Protein 7BVW (pdb70)

Organism: Arabidopsis thaliana (NCBI:txid3702)

Radius of gyration: 15.84 Å; Cα contacts (8 Å, |Δi|>4): 263; chains: 2; bounding box: 43×28×37 Å

GO terms:
  GO:0005770 late endosome (C, IDA)
  GO:0005783 endoplasmic reticulum (C, IDA)
  GO:0006886 intracellular protein transport (P, IDA)
  GO:0005515 protein binding (F, IPI)
  GO:0000976 transcription cis-regulatory region binding (F, IPI)
  GO:0005802 trans-Golgi network (C, IPI)

InterPro domains:
  IPR001841 Zinc finger, RING-type [PF13639] (231-274)
  IPR001841 Zinc finger, RING-type [PS50089] (232-274)
  IPR001841 Zinc finger, RING-type [SM00184] (232-273)
  IPR003137 PA domain [PF02225] (61-145)
  IPR013083 Zinc finger, RING/FYVE/PHD-type [G3DSA:3.30.40.10] (207-284)
  IPR044744 ZNRF4 /RNF13/RNF167, PA domain [cd02123] (28-166)
  IPR046450 PA domain superfamily [SSF52025] (83-152)
  IPR051653 E3 ubiquitin-protein ligase and sorting receptor [PTHR47168] (27-290)

Secondary structure (P-SEA, 3-state):
ccccaaaaaacccccccccccccccccccccccccccbbbbbbccccccccaaaaaaaaaccccccccccccccccccc/ccccaaaaaacbbbbbcccccccccccccccccccccbbbbbbccccccccaaaaaaaaaccccccccccccccc

Solvent-accessible surface area: 8623 Å² total; per-residue (Å²): 108,58,24,64,45,77,78,2,104,109,37,83,78,64,64,16,48,126,79,10,54,145,168,20,29,99,42,0,18,12,12,0,42,64,16,164,161,41,46,61,0,14,55,0,79,29,134,60,14,1,23,37,119,23,0,17,28,12,0,35,116,33,10,38,17,0,15,72,61,84,78,85,27,124,123,89,84,115,89,123,50,17,92,46,72,46,0,112,58,3,0,63,39,80,9,46,119,93,13,73,161,75,14,23,95,57,0,53,59,48,140,99,86,16,155,169,44,48,60,0,11,6,1,32,31,61,58,12,1,22,44,113,23,0,16,44,79,0,41,138,180,11,29,21,0,38,66,57,143,77,82,1,84,134

B-factor: mean 27.39, std 11.76, range [12.33, 87.05]

Nearest PDB structures (foldseek):
  7bvw-assembly1_A  TM=1.013E+00  e=3.589E-18  Arabidopsis thaliana
  7bvw-assembly2_B  TM=9.852E-01  e=6.208E-16  Arabidopsis thaliana
  5zc4-assembly2_D  TM=9.426E-01  e=8.512E-09  Homo sapiens
  7ojx-assembly1_A  TM=8.878E-01  e=6.383E-07  Homo sapiens
  4v3k-assembly2_C  TM=8.578E-01  e=7.337E-07  Homo sapiens

Sequence (154 aa):
SRLDAKLVHTLPCFTFTDSAHHKAGETCAICLEDYRFGESLRLLPCQHAFHLNCIDSWLTKWGTSCPVCKHDIRTETMSSRLDAKLVHTLPCFTFTDSAHHKAGETCAICLEDYRFGESLRLLPCQHAFHLNCIDSWLTKWGTSCPVCKHDIRT

Foldseek 3Di:
DADDLVVLVPFDKDFCAPVCPVQADFAAPQVRDGDDGGFMKGADPVSHIHRSVRVSCCRHPPDQADPPPRHGHCPDDDD/DADDLVVLVVFDKDFDDPVCCVQANFAAPQVRDGDDGGFMWGADPVSYIHGSVRVSCCRHPNAQADPPPRHGDPD

Structure (mmCIF, N/CA/C/O backbone):
data_7BVW
#
_entry.id   7BVW
#
_cell.length_a   74.431
_cell.length_b   23.648
_cell.length_c   75.699
_cell.angle_alpha   90.000
_cell.angle_beta   94.800
_cell.angle_gamma   90.000
#
_symmetry.space_group_name_H-M   'C 1 2 1'
#
loop_
_entity.id
_entity.type
_entity.pdbx_description
1 polymer 'AT5G66160 protein'
2 non-polymer 'ZINC ION'
3 non-polymer 'SODIUM ION'
4 water water
#
loop_
_atom_site.group_PDB
_atom_site.id
_atom_site.type_symbol
_atom_site.label_atom_id
_atom_site.label_alt_id
_atom_site.label_comp_id
_atom_site.label_asym_id
_atom_site.label_entity_id
_atom_site.label_seq_id
_atom_site.pdbx_PDB_ins_code
_atom_site.Cartn_x
_atom_site.Cartn_y
_atom_site.Cartn_z
_atom_site.occupancy
_atom_site.B_iso_or_equiv
_atom_site.auth_seq_id
_atom_site.auth_comp_id
_atom_site.auth_asym_id
_atom_site.auth_atom_id
_atom_site.pdbx_PDB_model_num
ATOM 1 N N . SER A 1 4 ? -2.981 6.958 109.785 1.00 50.79 205 SER A N 1
ATOM 2 C CA . SER A 1 4 ? -4.229 6.881 109.036 1.00 50.68 205 SER A CA 1
ATOM 3 C C . SER A 1 4 ? -4.162 5.798 107.965 1.00 48.38 205 SER A C 1
ATOM 4 O O . SER A 1 4 ? -3.501 5.960 106.938 1.00 49.36 205 SER A O 1
ATOM 6 N N . ARG A 1 5 ? -4.849 4.688 108.217 1.00 45.69 206 ARG A N 1
ATOM 7 C CA . ARG A 1 5 ? -4.923 3.591 107.265 1.00 41.75 206 ARG A CA 1
ATOM 8 C C . ARG A 1 5 ? -6.246 2.868 107.468 1.00 39.79 206 ARG A C 1
ATOM 9 O O . ARG A 1 5 ? -6.916 3.030 108.490 1.00 40.75 206 ARG A O 1
ATOM 11 N N . LEU A 1 6 ? -6.618 2.061 106.480 1.00 36.03 207 LEU A N 1
ATOM 12 C CA . LEU A 1 6 ? -7.887 1.348 106.485 1.00 31.40 207 LEU A CA 1
ATOM 13 C C . LEU A 1 6 ? -7.662 -0.137 106.733 1.00 29.46 207 LEU A C 1
ATOM 14 O O . LEU A 1 6 ? -6.656 -0.705 106.297 1.00 30.69 207 LEU A O 1
ATOM 19 N N . ASP A 1 7 ? -8.609 -0.760 107.431 1.00 28.97 208 ASP A N 1
ATOM 20 C CA . ASP A 1 7 ? -8.544 -2.195 107.671 1.00 29.37 208 ASP A CA 1
ATOM 21 C C . ASP A 1 7 ? -8.596 -2.950 106.348 1.00 26.50 208 ASP A C 1
ATOM 22 O O . ASP A 1 7 ? -9.450 -2.681 105.499 1.00 22.28 208 ASP A O 1
ATOM 24 N N . ALA A 1 8 ? -7.666 -3.893 106.176 1.00 28.20 209 ALA A N 1
ATOM 25 C CA . ALA A 1 8 ? -7.551 -4.608 104.908 1.00 27.33 209 ALA A CA 1
ATOM 26 C C . ALA A 1 8 ? -8.819 -5.391 104.592 1.00 28.06 209 ALA A C 1
ATOM 27 O O . ALA A 1 8 ? -9.205 -5.514 103.424 1.00 29.08 209 ALA A O 1
ATOM 29 N N . LYS A 1 9 ? -9.478 -5.933 105.621 1.00 27.60 210 LYS A N 1
ATOM 30 C CA . LYS A 1 9 ? -10.720 -6.666 105.401 1.00 26.51 210 LYS A CA 1
ATOM 31 C C . LYS A 1 9 ? -11.795 -5.773 104.795 1.00 28.91 210 LYS A C 1
ATOM 32 O O . LYS A 1 9 ? -12.664 -6.257 104.060 1.00 28.74 210 LYS A O 1
ATOM 34 N N . LEU A 1 10 ? -11.751 -4.472 105.087 1.00 29.10 211 LEU A N 1
ATOM 35 C CA . LEU A 1 10 ? -12.685 -3.534 104.477 1.00 28.56 211 LEU A CA 1
ATOM 36 C C . LEU A 1 10 ? -12.264 -3.180 103.057 1.00 24.12 211 LEU A C 1
ATOM 37 O O . LEU A 1 10 ? -13.099 -3.139 102.147 1.00 21.62 211 LEU A O 1
ATOM 42 N N . VAL A 1 11 ? -10.969 -2.922 102.852 1.00 20.92 212 VAL A N 1
ATOM 43 C CA . VAL A 1 11 ? -10.473 -2.556 101.528 1.00 20.60 212 VAL A CA 1
ATOM 44 C C . VAL A 1 11 ? -10.752 -3.660 100.518 1.00 21.26 212 VAL A C 1
ATOM 45 O O . VAL A 1 11 ? -11.027 -3.385 99.342 1.00 19.85 212 VAL A O 1
ATOM 49 N N . HIS A 1 12 ? -10.711 -4.918 100.956 1.00 23.38 213 HIS A N 1
ATOM 50 C CA . HIS A 1 12 ? -10.891 -6.060 100.071 1.00 22.82 213 HIS A CA 1
ATOM 51 C C . HIS A 1 12 ? -12.335 -6.253 99.620 1.00 23.80 213 HIS A C 1
ATOM 52 O O . HIS A 1 12 ? -12.587 -7.121 98.777 1.00 26.92 213 HIS A O 1
ATOM 59 N N . THR A 1 13 ? -13.282 -5.475 100.146 1.00 22.36 214 THR A N 1
ATOM 60 C CA . THR A 1 13 ? -14.659 -5.532 99.675 1.00 20.27 214 THR A CA 1
ATOM 61 C C . THR A 1 13 ? -14.954 -4.506 98.588 1.00 21.90 214 THR A C 1
ATOM 62 O O . THR A 1 13 ? -16.044 -4.542 98.005 1.00 22.89 214 THR A O 1
ATOM 66 N N . LEU A 1 14 ? -14.017 -3.599 98.313 1.00 16.68 215 LEU A N 1
ATOM 67 C CA . LEU A 1 14 ? -14.202 -2.621 97.254 1.00 16.39 215 LEU A CA 1
ATOM 68 C C . LEU A 1 14 ? -14.403 -3.324 95.912 1.00 18.72 215 LEU A C 1
ATOM 69 O O . LEU A 1 14 ? -13.874 -4.418 95.688 1.00 20.69 215 LEU A O 1
ATOM 74 N N . PRO A 1 15 ? -15.170 -2.722 95.003 1.00 18.99 216 PRO A N 1
ATOM 75 C CA . PRO A 1 15 ? -15.413 -3.361 93.705 1.00 18.26 216 PRO A CA 1
ATOM 76 C C . PRO A 1 15 ? -14.121 -3.546 92.924 1.00 19.96 216 PRO A C 1
ATOM 77 O O . PRO A 1 15 ? -13.241 -2.682 92.923 1.00 16.64 216 PRO A O 1
ATOM 81 N N . CYS A 1 16 ? -14.014 -4.692 92.256 1.00 22.77 217 CYS A N 1
ATOM 82 C CA . CYS A 1 16 ? -12.853 -5.009 91.441 1.00 23.59 217 CYS A CA 1
ATOM 83 C C . CYS A 1 16 ? -13.312 -5.613 90.122 1.00 23.00 217 CYS A C 1
ATOM 84 O O . CYS A 1 16 ? -14.376 -6.232 90.041 1.00 23.38 217 CYS A O 1
ATOM 87 N N . PHE A 1 17 ? -12.491 -5.432 89.090 1.00 20.21 218 PHE A N 1
ATOM 88 C CA . PHE A 1 17 ? -12.828 -5.890 87.751 1.00 21.00 218 PHE A CA 1
ATOM 89 C C . PHE A 1 17 ? -11.543 -6.115 86.966 1.00 22.53 218 PHE A C 1
ATOM 90 O O . PHE A 1 17 ? -10.458 -5.689 87.372 1.00 24.07 218 PHE A O 1
ATOM 98 N N . THR A 1 18 ? -11.678 -6.798 85.831 1.00 24.29 219 THR A N 1
ATOM 99 C CA . THR A 1 18 ? -10.553 -7.131 84.967 1.00 27.68 219 THR A CA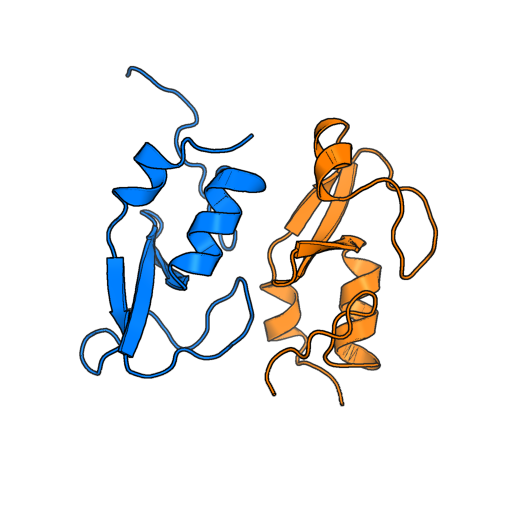 1
ATOM 100 C C . THR A 1 18 ? -10.486 -6.153 83.799 1.00 25.29 219 THR A C 1
ATOM 101 O O . THR A 1 18 ? -11.516 -5.786 83.226 1.00 22.39 219 THR A O 1
ATOM 105 N N . PHE A 1 19 ? -9.270 -5.728 83.455 1.00 25.55 220 PHE A N 1
ATOM 106 C CA . PHE A 1 19 ? -9.067 -4.790 82.352 1.00 22.27 220 PHE A CA 1
ATOM 107 C C . PHE A 1 19 ? -9.251 -5.526 81.030 1.00 22.29 220 PHE A C 1
ATOM 108 O O . PHE A 1 19 ? -8.340 -6.198 80.544 1.00 24.27 220 PHE A O 1
ATOM 116 N N . THR A 1 20 ? -10.437 -5.403 80.445 1.00 20.67 221 THR A N 1
ATOM 117 C CA . THR A 1 20 ? -10.760 -5.990 79.152 1.00 25.08 221 THR A CA 1
ATOM 118 C C . THR A 1 20 ? -11.267 -4.899 78.212 1.00 25.76 221 THR A C 1
ATOM 119 O O . THR A 1 20 ? -11.219 -3.707 78.530 1.00 21.46 221 THR A O 1
ATOM 123 N N . ASP A 1 21 ? -11.758 -5.324 77.042 1.00 23.81 222 ASP A N 1
ATOM 124 C CA . ASP A 1 21 ? -12.288 -4.372 76.069 1.00 32.29 222 ASP A CA 1
ATOM 125 C C . ASP A 1 21 ? -13.431 -3.554 76.656 1.00 34.04 222 ASP A C 1
ATOM 126 O O . ASP A 1 21 ? -13.573 -2.362 76.358 1.00 31.99 222 ASP A O 1
ATOM 131 N N . SER A 1 22 ? -14.255 -4.179 77.498 1.00 35.76 223 SER A N 1
ATOM 132 C CA . SER A 1 22 ? -15.384 -3.476 78.097 1.00 37.56 223 SER A CA 1
ATOM 133 C C . SER A 1 22 ? -14.913 -2.423 79.093 1.00 36.12 223 SER A C 1
ATOM 134 O O . SER A 1 22 ? -15.359 -1.271 79.050 1.00 36.72 223 SER A O 1
ATOM 137 N N . ALA A 1 23 ? -14.009 -2.798 79.998 1.00 32.58 224 ALA A N 1
ATOM 138 C CA . ALA A 1 23 ? -13.527 -1.857 81.002 1.00 28.27 224 ALA A CA 1
ATOM 139 C C . ALA A 1 23 ? -12.533 -0.851 80.434 1.00 30.08 224 ALA A C 1
ATOM 140 O O . ALA A 1 23 ? -12.262 0.162 81.091 1.00 30.41 224 ALA A O 1
ATOM 142 N N . HIS A 1 24 ? -12.018 -1.096 79.224 1.00 28.97 225 HIS A N 1
ATOM 143 C CA . HIS A 1 24 ? -10.899 -0.332 78.675 1.00 25.09 225 HIS A CA 1
ATOM 144 C C . HIS A 1 24 ? -11.110 1.174 78.802 1.00 25.57 225 HIS A C 1
ATOM 145 O O . HIS A 1 24 ? -10.294 1.885 79.400 1.00 22.09 225 HIS A O 1
ATOM 152 N N . HIS A 1 25 ? -12.201 1.679 78.235 1.00 28.54 226 HIS A N 1
ATOM 153 C CA . HIS A 1 25 ? -12.420 3.115 78.134 1.00 32.48 226 HIS A CA 1
ATOM 154 C C . HIS A 1 25 ? -13.292 3.668 79.254 1.00 32.99 226 HIS A C 1
ATOM 155 O O . HIS A 1 25 ? -13.691 4.835 79.194 1.00 34.43 226 HIS A O 1
ATOM 162 N N . LYS A 1 26 ? -13.598 2.860 80.267 1.00 30.75 227 LYS A N 1
ATOM 163 C CA . LYS A 1 26 ? -14.157 3.364 81.515 1.00 26.96 227 LYS A CA 1
ATOM 164 C C . LYS A 1 26 ? -13.070 3.599 82.555 1.00 27.49 227 LYS A C 1
ATOM 165 O O . LYS A 1 26 ? -13.091 4.615 83.257 1.00 24.82 227 LYS A O 1
ATOM 171 N N . ALA A 1 27 ? -12.118 2.670 82.660 1.00 27.09 228 ALA A N 1
ATOM 172 C CA . ALA A 1 27 ? -11.091 2.752 83.690 1.00 24.73 228 ALA A CA 1
ATOM 173 C C . ALA A 1 27 ? -9.976 3.722 83.325 1.00 26.51 228 ALA A C 1
ATOM 174 O O . ALA A 1 27 ? -9.320 4.268 84.217 1.00 27.89 228 ALA A O 1
ATOM 176 N N . GLY A 1 28 ? -9.745 3.948 82.042 1.00 26.20 229 GLY A N 1
ATOM 177 C CA . GLY A 1 28 ? -8.628 4.757 81.604 1.00 24.11 229 GLY A CA 1
ATOM 178 C C . GLY A 1 28 ? -7.463 3.902 81.140 1.00 24.52 229 GLY A C 1
ATOM 179 O O . GLY A 1 28 ? -7.555 2.679 80.989 1.00 23.59 229 GLY A O 1
ATOM 180 N N . GLU A 1 29 ? -6.333 4.574 80.929 1.00 22.23 230 GLU A N 1
ATOM 181 C CA . GLU A 1 29 ? -5.175 3.951 80.300 1.00 23.87 230 GLU A CA 1
ATOM 182 C C . GLU A 1 29 ? -4.068 3.577 81.275 1.00 20.33 230 GLU A C 1
ATOM 183 O O . GLU A 1 29 ? -3.333 2.619 81.014 1.00 18.55 230 GLU A O 1
ATOM 189 N N . THR A 1 30 ? -3.924 4.297 82.386 1.00 16.26 231 THR A N 1
ATOM 190 C CA . THR A 1 30 ? -2.733 4.178 83.213 1.00 19.03 231 THR A CA 1
ATOM 191 C C . THR A 1 30 ? -3.099 4.213 84.689 1.00 14.44 231 THR A C 1
ATOM 192 O O . THR A 1 30 ? -4.000 4.950 85.097 1.00 15.79 231 THR A O 1
ATOM 196 N N . CYS A 1 31 ? -2.396 3.409 85.482 1.00 15.85 232 CYS A N 1
ATOM 197 C CA . CYS A 1 31 ? -2.521 3.453 86.934 1.00 16.38 232 CYS A CA 1
ATOM 198 C C 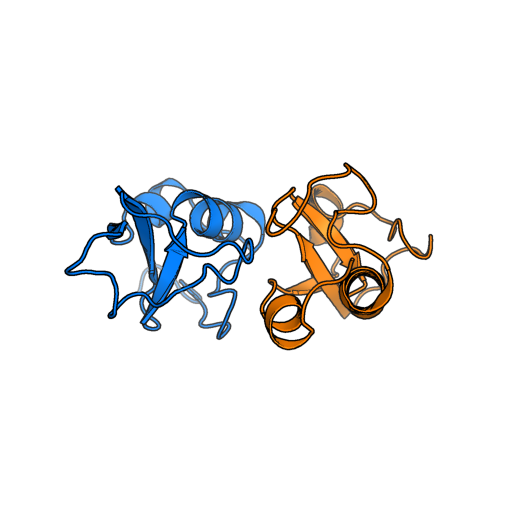. CYS A 1 31 ? -1.667 4.593 87.479 1.00 19.96 232 CYS A C 1
ATOM 199 O O . CYS A 1 31 ? -0.455 4.632 87.246 1.00 21.70 232 CYS A O 1
ATOM 202 N N . ALA A 1 32 ? -2.297 5.516 88.211 1.00 20.47 233 ALA A N 1
ATOM 203 C CA . ALA A 1 32 ? -1.582 6.678 88.730 1.00 18.59 233 ALA A CA 1
ATOM 204 C C . ALA A 1 32 ? -0.614 6.322 89.851 1.00 19.46 233 ALA A C 1
ATOM 205 O O . ALA A 1 32 ? 0.288 7.112 90.148 1.00 17.28 233 ALA A O 1
ATOM 207 N N . ILE A 1 33 ? -0.775 5.155 90.475 1.00 20.92 234 ILE A N 1
ATOM 208 C CA . ILE A 1 33 ? 0.056 4.800 91.621 1.00 20.31 234 ILE A CA 1
ATOM 209 C C . ILE A 1 33 ? 1.415 4.274 91.172 1.00 19.41 234 ILE A C 1
ATOM 210 O O . ILE A 1 33 ? 2.442 4.567 91.795 1.00 21.16 234 ILE A O 1
ATOM 215 N N . CYS A 1 34 ? 1.452 3.499 90.087 1.00 18.85 235 CYS A N 1
ATOM 216 C CA . CYS A 1 34 ? 2.697 2.929 89.591 1.00 16.73 235 CYS A CA 1
ATOM 217 C C . CYS A 1 34 ? 3.118 3.473 88.232 1.00 17.20 235 CYS A C 1
ATOM 218 O O . CYS A 1 34 ? 4.232 3.172 87.787 1.00 17.67 235 CYS A O 1
ATOM 221 N N . LEU A 1 35 ? 2.263 4.255 87.569 1.00 13.42 236 LEU A N 1
ATOM 222 C CA . LEU A 1 35 ? 2.509 4.918 86.287 1.00 15.54 236 LEU A CA 1
ATOM 223 C C . LEU A 1 35 ? 2.593 3.951 85.113 1.00 18.69 236 LEU A C 1
ATOM 224 O O . LEU A 1 35 ? 2.932 4.372 84.000 1.00 18.13 236 LEU A O 1
ATOM 229 N N . GLU A 1 36 ? 2.282 2.674 85.316 1.00 20.24 237 GLU A N 1
ATOM 230 C CA . GLU A 1 36 ? 2.292 1.700 84.235 1.00 22.03 237 GLU A CA 1
ATOM 231 C C . GLU A 1 36 ? 0.939 1.677 83.534 1.00 20.91 237 GLU A C 1
ATOM 232 O O . GLU A 1 36 ? -0.109 1.762 84.180 1.00 20.76 237 GLU A O 1
ATOM 238 N N . ASP A 1 37 ? 0.968 1.567 82.208 1.00 17.93 238 ASP A N 1
ATOM 239 C CA . ASP A 1 37 ? -0.268 1.432 81.449 1.00 19.76 238 ASP A CA 1
ATOM 240 C C . ASP A 1 37 ? -0.914 0.084 81.735 1.00 19.91 238 ASP A C 1
ATOM 241 O O . ASP A 1 37 ? -0.233 -0.940 81.828 1.00 22.00 238 ASP A O 1
ATOM 246 N N . TYR A 1 38 ? -2.237 0.088 81.882 1.00 19.26 239 TYR A N 1
ATOM 247 C CA . TYR A 1 38 ? -2.956 -1.157 82.116 1.00 18.18 239 TYR A CA 1
ATOM 248 C C . TYR A 1 38 ? -2.745 -2.121 80.955 1.00 21.09 239 TYR A C 1
ATOM 249 O O . TYR A 1 38 ? -2.699 -1.719 79.789 1.00 22.76 239 TYR A O 1
ATOM 258 N N . ARG A 1 39 ? -2.603 -3.400 81.285 1.00 23.23 240 ARG A N 1
ATOM 259 C CA . ARG A 1 39 ? -2.483 -4.460 80.297 1.00 25.60 240 ARG A CA 1
ATOM 260 C C . ARG A 1 39 ? -3.724 -5.342 80.343 1.00 22.51 240 ARG A C 1
ATOM 261 O O . ARG A 1 39 ? -4.378 -5.465 81.382 1.00 19.75 240 ARG A O 1
ATOM 269 N N . PHE A 1 40 ? -4.043 -5.947 79.201 1.00 22.39 241 PHE A N 1
ATOM 270 C CA . PHE A 1 40 ? -5.222 -6.798 79.100 1.00 31.19 241 PHE A CA 1
ATOM 271 C C . PHE A 1 40 ? -5.160 -7.927 80.121 1.00 26.65 241 PHE A C 1
ATOM 272 O O . PHE A 1 40 ? -4.155 -8.636 80.222 1.00 27.31 241 PHE A O 1
ATOM 280 N N . GLY A 1 41 ? -6.240 -8.091 80.881 1.00 24.01 242 GLY A N 1
ATOM 281 C CA . GLY A 1 41 ? -6.337 -9.146 81.863 1.00 23.68 242 GLY A CA 1
ATOM 282 C C . GLY A 1 41 ? -5.935 -8.759 83.269 1.00 24.65 242 GLY A C 1
ATOM 283 O O . GLY A 1 41 ? -6.110 -9.569 84.188 1.00 22.43 242 GLY A O 1
ATOM 284 N N . GLU A 1 42 ? -5.402 -7.557 83.471 1.00 22.43 243 GLU A N 1
ATOM 285 C CA . GLU A 1 42 ? -5.008 -7.144 84.806 1.00 20.40 243 GLU A CA 1
ATOM 286 C C . GLU A 1 42 ? -6.232 -6.914 85.687 1.00 20.49 243 GLU A C 1
ATOM 287 O O . GLU A 1 42 ? -7.345 -6.677 85.210 1.00 20.77 243 GLU A O 1
ATOM 293 N N . SER A 1 43 ? -6.006 -6.981 86.995 1.00 16.48 244 SER A N 1
ATOM 294 C CA . SER A 1 43 ? -7.052 -6.784 87.989 1.00 20.41 244 SER A CA 1
ATOM 295 C C . SER A 1 43 ? -7.019 -5.348 88.492 1.00 20.44 244 SER A C 1
ATOM 296 O O . SER A 1 43 ? -5.963 -4.850 88.895 1.00 19.68 244 SER A O 1
ATOM 299 N N . LEU A 1 44 ? -8.172 -4.688 88.463 1.00 14.51 245 LEU A N 1
ATOM 300 C CA . LEU A 1 44 ? -8.297 -3.306 88.893 1.00 17.94 245 LEU A CA 1
ATOM 301 C C . LEU A 1 44 ? -9.323 -3.195 90.013 1.00 19.02 245 LEU A C 1
ATOM 302 O O . LEU A 1 44 ? -10.155 -4.083 90.214 1.00 19.92 245 LEU A O 1
ATOM 307 N N . ARG A 1 45 ? -9.257 -2.084 90.740 1.00 13.90 246 ARG A N 1
ATOM 308 C CA . ARG A 1 45 ? -10.252 -1.746 91.745 1.00 17.27 246 ARG A CA 1
ATOM 309 C C . ARG A 1 45 ? -10.785 -0.347 91.485 1.00 17.98 246 ARG A C 1
ATOM 310 O O . ARG A 1 45 ? -10.097 0.502 90.910 1.00 16.72 246 ARG A O 1
ATOM 318 N N . LEU A 1 46 ? -12.019 -0.114 91.919 1.00 17.30 247 LEU A N 1
ATOM 319 C CA . LEU A 1 46 ? -12.688 1.166 91.745 1.00 16.11 247 LEU A CA 1
ATOM 320 C C . LEU A 1 46 ? -12.984 1.782 93.105 1.00 16.80 247 LEU A C 1
ATOM 321 O O . LEU A 1 46 ? -13.495 1.103 94.002 1.00 15.85 247 LEU A O 1
ATOM 326 N N . LEU A 1 47 ? -12.660 3.061 93.250 1.00 16.46 248 LEU A N 1
ATOM 327 C CA . LEU A 1 47 ? -12.977 3.855 94.425 1.00 16.25 248 LEU A CA 1
ATOM 328 C C . LEU A 1 47 ? -14.266 4.632 94.200 1.00 16.88 248 LEU A C 1
ATOM 329 O O . LEU A 1 47 ? -14.640 4.914 93.059 1.00 15.27 248 LEU A O 1
ATOM 334 N N . PRO A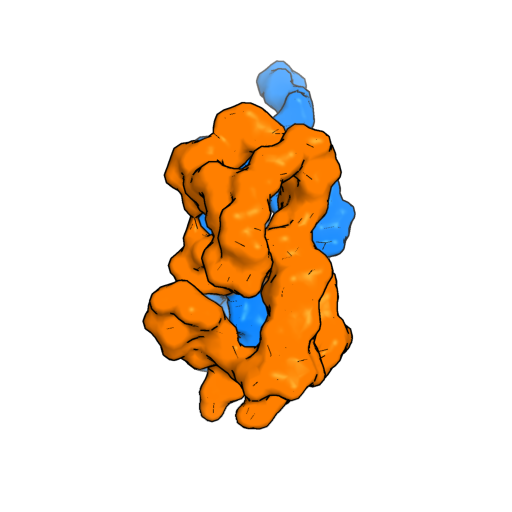 1 48 ? -14.977 5.000 95.270 1.00 19.17 249 PRO A N 1
ATOM 335 C CA . PRO A 1 48 ? -16.268 5.688 95.088 1.00 19.98 249 PRO A CA 1
ATOM 336 C C . PRO A 1 48 ? -16.158 7.026 94.381 1.00 23.55 249 PRO A C 1
ATOM 337 O O . PRO A 1 48 ? -17.160 7.497 93.828 1.00 24.81 249 PRO A O 1
ATOM 341 N N . CYS A 1 49 ? -14.982 7.649 94.373 1.00 16.98 250 CYS A N 1
ATOM 342 C CA . CYS A 1 49 ? -14.775 8.909 93.671 1.00 20.20 250 CYS A CA 1
ATOM 343 C C . CYS A 1 49 ? -14.630 8.731 92.166 1.00 19.02 250 CYS A C 1
ATOM 344 O O . CYS A 1 49 ? -14.400 9.726 91.466 1.00 18.70 250 CYS A O 1
ATOM 347 N N . GLN A 1 50 ? -14.748 7.493 91.669 1.00 20.87 251 GLN A N 1
ATOM 348 C CA . GLN A 1 50 ? -14.743 7.118 90.252 1.00 24.69 251 GLN A CA 1
ATOM 349 C C . GLN A 1 50 ? -13.342 7.033 89.655 1.00 24.50 251 GLN A C 1
ATOM 350 O O . GLN A 1 50 ? -13.190 7.102 88.431 1.00 25.66 251 GLN A O 1
ATOM 356 N N . HIS A 1 51 ? -12.309 6.867 90.477 1.00 22.29 252 HIS A N 1
ATOM 357 C CA . HIS A 1 51 ? -10.955 6.619 89.995 1.00 19.68 252 HIS A CA 1
ATOM 358 C C . HIS A 1 51 ? -10.595 5.156 90.209 1.00 19.48 252 HIS A C 1
ATOM 359 O O . HIS A 1 51 ? -10.866 4.590 91.273 1.00 18.45 252 HIS A O 1
ATOM 366 N N . ALA A 1 52 ? -9.982 4.550 89.196 1.00 18.67 253 ALA A N 1
ATOM 367 C CA . ALA A 1 52 ? -9.613 3.145 89.237 1.00 18.12 253 ALA A CA 1
ATOM 368 C C . ALA A 1 52 ? -8.098 2.989 89.245 1.00 15.77 253 ALA A C 1
ATOM 369 O O . ALA A 1 52 ? -7.356 3.847 88.760 1.00 16.62 253 ALA A O 1
ATOM 371 N N . PHE A 1 53 ? -7.648 1.873 89.814 1.00 17.01 254 PHE A N 1
ATOM 372 C CA . PHE A 1 53 ? -6.226 1.592 89.932 1.00 14.80 254 PHE A CA 1
ATOM 373 C C . PHE A 1 53 ? -6.000 0.098 89.776 1.00 16.59 254 PHE A C 1
ATOM 374 O O . PHE A 1 53 ? -6.941 -0.698 89.812 1.00 14.98 254 PHE A O 1
ATOM 382 N N . HIS A 1 54 ? -4.734 -0.276 89.606 1.00 14.02 255 HIS A N 1
ATOM 383 C CA . HIS A 1 54 ? -4.330 -1.654 89.842 1.00 15.04 255 HIS A CA 1
ATOM 384 C C . HIS A 1 54 ? -4.796 -2.078 91.229 1.00 13.62 255 HIS A C 1
ATOM 385 O O . HIS A 1 54 ? -4.639 -1.333 92.201 1.00 12.65 255 HIS A O 1
ATOM 392 N N . LEU A 1 55 ? -5.392 -3.270 91.311 1.00 13.39 256 LEU A N 1
ATOM 393 C CA . LEU A 1 55 ? -5.901 -3.758 92.590 1.00 13.56 256 LEU A CA 1
ATOM 394 C C . LEU A 1 55 ? -4.797 -3.801 93.642 1.00 15.59 256 LEU A C 1
ATOM 395 O O . LEU A 1 55 ? -4.980 -3.328 94.769 1.00 16.12 256 LEU A O 1
ATOM 400 N N . ASN A 1 56 ? -3.634 -4.351 93.284 1.00 15.52 257 ASN A N 1
ATOM 401 C CA . ASN A 1 56 ? -2.530 -4.438 94.236 1.00 17.39 257 ASN A CA 1
ATOM 402 C C . ASN A 1 56 ? -2.009 -3.059 94.620 1.00 16.50 257 ASN A C 1
ATOM 403 O O . ASN A 1 56 ? -1.563 -2.851 95.754 1.00 14.10 257 ASN A O 1
ATOM 408 N N . CYS A 1 57 ? -2.051 -2.103 93.690 1.00 14.97 258 CYS A N 1
ATOM 409 C CA . CYS A 1 57 ? -1.508 -0.777 93.970 1.00 12.66 258 CYS A CA 1
ATOM 410 C C . CYS A 1 57 ? -2.372 -0.024 94.975 1.00 15.81 258 CYS A C 1
ATOM 411 O O . CYS A 1 57 ? -1.861 0.522 95.960 1.00 15.43 258 CYS A O 1
ATOM 414 N N . ILE A 1 58 ? -3.687 0.016 94.747 1.00 13.08 259 ILE A N 1
ATOM 415 C CA . ILE A 1 58 ? -4.563 0.777 95.632 1.00 13.36 259 ILE A CA 1
ATOM 416 C C . ILE A 1 58 ? -4.727 0.072 96.974 1.00 15.33 259 ILE A C 1
ATOM 417 O O . ILE A 1 58 ? -4.874 0.733 98.012 1.00 15.45 259 ILE A O 1
ATOM 422 N N . ASP A 1 59 ? -4.698 -1.265 96.985 1.00 18.32 260 ASP A N 1
ATOM 423 C CA . ASP A 1 59 ? -4.747 -1.995 98.248 1.00 19.69 260 ASP A CA 1
ATOM 424 C C . ASP A 1 59 ? -3.563 -1.625 99.131 1.00 19.30 260 ASP A C 1
ATOM 425 O O . ASP A 1 59 ? -3.716 -1.394 100.336 1.00 20.05 260 ASP A O 1
ATOM 430 N N . SER A 1 60 ? -2.372 -1.551 98.537 1.00 16.62 261 SER A N 1
ATOM 431 C CA . SER A 1 60 ? -1.186 -1.156 99.287 1.00 18.41 261 SER A CA 1
ATOM 432 C C . SER A 1 60 ? -1.328 0.260 99.826 1.00 17.03 261 SER A C 1
ATOM 433 O O . SER A 1 60 ? -0.983 0.534 100.981 1.00 20.10 261 SER A O 1
ATOM 436 N N . TRP A 1 61 ? -1.838 1.174 98.998 1.00 14.04 262 TRP A N 1
ATOM 437 C CA . TRP A 1 61 ? -1.953 2.570 99.409 1.00 13.76 262 TRP A CA 1
ATOM 438 C C . TRP A 1 61 ? -2.928 2.727 100.569 1.00 15.95 262 TRP A C 1
ATOM 439 O O . TRP A 1 61 ? -2.642 3.429 101.544 1.00 15.20 262 TRP A O 1
ATOM 450 N N . LEU A 1 62 ? -4.086 2.076 100.481 1.00 14.71 263 LEU A N 1
ATOM 451 C CA . LEU A 1 62 ? -5.137 2.287 101.470 1.00 17.27 263 LEU A CA 1
ATOM 452 C C . LEU A 1 62 ? -4.859 1.572 102.787 1.00 18.46 263 LEU A C 1
ATOM 453 O O . LEU A 1 62 ? -5.343 2.015 103.835 1.00 20.03 263 LEU A O 1
ATOM 458 N N . THR A 1 63 ? -4.101 0.475 102.767 1.00 17.63 264 THR A N 1
ATOM 459 C CA . THR A 1 63 ? -3.846 -0.275 103.992 1.00 19.48 264 THR A CA 1
ATOM 460 C C . THR A 1 63 ? -2.574 0.162 104.706 1.00 20.78 264 THR A C 1
ATOM 461 O O . THR A 1 63 ? -2.454 -0.038 105.921 1.00 23.17 264 THR A O 1
ATOM 465 N N . LYS A 1 64 ? -1.626 0.758 103.987 1.00 17.65 265 LYS A N 1
ATOM 466 C CA . LYS A 1 64 ? -0.331 1.094 104.561 1.00 27.33 265 LYS A CA 1
ATOM 467 C C . LYS A 1 64 ? -0.031 2.585 104.614 1.00 25.03 265 LYS A C 1
ATOM 468 O O . LYS A 1 64 ? 0.663 3.024 105.534 1.00 25.97 265 LYS A O 1
ATOM 474 N N . TRP A 1 65 ? -0.539 3.377 103.674 1.00 21.71 266 TRP A N 1
ATOM 475 C CA . TRP A 1 65 ? -0.064 4.747 103.517 1.00 23.91 266 TRP A CA 1
ATOM 476 C C . TRP A 1 65 ? -1.127 5.810 103.741 1.00 28.71 266 TRP A C 1
ATOM 477 O O . TRP A 1 65 ? -0.833 6.839 104.356 1.00 34.43 266 TRP A O 1
ATOM 488 N N . GLY A 1 66 ? -2.358 5.608 103.264 1.00 28.78 267 GLY A N 1
ATOM 489 C CA . GLY A 1 66 ? -3.354 6.656 103.364 1.00 29.38 267 GLY A CA 1
ATOM 490 C C . GLY A 1 66 ? -4.763 6.128 103.538 1.00 31.99 267 GLY A C 1
ATOM 491 O O . GLY A 1 66 ? -5.014 4.920 103.521 1.00 32.28 267 GLY A O 1
ATOM 492 N N . THR A 1 67 ? -5.690 7.073 103.712 1.00 31.53 268 THR A N 1
ATOM 493 C CA . THR A 1 67 ? -7.109 6.788 103.888 1.00 29.42 268 THR A CA 1
ATOM 494 C C . THR A 1 67 ? -7.955 7.551 102.875 1.00 25.47 268 THR A C 1
ATOM 495 O O . THR A 1 67 ? -9.134 7.815 103.112 1.00 26.16 268 THR A O 1
ATOM 499 N N . SER A 1 68 ? -7.360 7.919 101.745 1.00 23.60 269 SER A N 1
ATOM 500 C CA . SER A 1 68 ? -8.065 8.694 100.737 1.00 23.49 269 SER A CA 1
ATOM 501 C C . SER A 1 68 ? -7.575 8.274 99.360 1.00 25.25 269 SER A C 1
ATOM 502 O O . SER A 1 68 ? -6.573 7.569 99.221 1.00 26.54 269 SER A O 1
ATOM 505 N N . CYS A 1 69 ? -8.293 8.724 98.339 1.00 15.76 270 CYS A N 1
ATOM 506 C CA . CYS A 1 69 ? -7.877 8.460 96.968 1.00 14.83 270 CYS A CA 1
ATOM 507 C C . CYS A 1 69 ? -6.575 9.201 96.673 1.00 14.54 270 CYS A C 1
ATOM 508 O O . CYS A 1 69 ? -6.487 10.408 96.906 1.00 17.49 270 CYS A O 1
ATOM 511 N N . PRO A 1 70 ? -5.541 8.512 96.163 1.00 15.71 271 PRO A N 1
ATOM 512 C CA . PRO A 1 70 ? -4.268 9.197 95.883 1.00 19.37 271 PRO A CA 1
ATOM 513 C C . PRO A 1 70 ? -4.317 10.160 94.703 1.00 25.43 271 PRO A C 1
ATOM 514 O O . PRO A 1 70 ? -3.309 10.825 94.432 1.00 25.88 271 PRO A O 1
ATOM 518 N N . VAL A 1 71 ? -5.444 10.272 93.998 1.00 26.01 272 VAL A N 1
ATOM 519 C CA . VAL A 1 71 ? -5.548 11.182 92.861 1.00 24.03 272 VAL A CA 1
ATOM 520 C C . VAL A 1 71 ? -6.291 12.446 93.272 1.00 21.64 272 VAL A C 1
ATOM 521 O O . VAL A 1 71 ? -5.778 13.559 93.109 1.00 21.36 272 VAL A O 1
ATOM 525 N N . CYS A 1 72 ? -7.502 12.288 93.807 1.00 20.07 273 CYS A N 1
ATOM 526 C CA . CYS A 1 72 ? -8.349 13.423 94.149 1.00 18.73 273 CYS A CA 1
ATOM 527 C C . CYS A 1 72 ? -8.488 13.640 95.651 1.00 19.17 273 CYS A C 1
ATOM 528 O O . CYS A 1 72 ? -9.179 14.580 96.062 1.00 19.13 273 CYS A O 1
ATOM 531 N N . LYS A 1 73 ? -7.860 12.796 96.473 1.00 17.13 274 LYS A N 1
ATOM 532 C CA . LYS A 1 73 ? -7.828 12.940 97.930 1.00 18.53 274 LYS A CA 1
ATOM 533 C C . LYS A 1 73 ? -9.212 12.846 98.567 1.00 19.75 274 LYS A C 1
ATOM 534 O O . LYS A 1 73 ? -9.421 13.342 99.679 1.00 21.41 274 LYS A O 1
ATOM 537 N N . HIS A 1 74 ? -10.162 12.208 97.889 1.00 22.15 275 HIS A N 1
ATOM 538 C CA . HIS A 1 74 ? -11.458 11.925 98.492 1.00 23.68 275 HIS A CA 1
ATOM 539 C C . HIS A 1 74 ? -11.278 11.002 99.690 1.00 21.48 275 HIS A C 1
ATOM 540 O O . HIS A 1 74 ? -10.790 9.878 99.551 1.00 20.56 275 HIS A O 1
ATOM 547 N N . ASP A 1 75 ? -11.677 11.476 100.865 1.00 23.93 276 ASP A N 1
ATOM 548 C CA . ASP A 1 75 ? -11.429 10.750 102.101 1.00 23.84 276 ASP A CA 1
ATOM 549 C C . ASP A 1 75 ? -12.439 9.630 102.293 1.00 23.25 276 ASP A C 1
ATOM 550 O O . ASP A 1 75 ? -13.638 9.800 102.056 1.00 21.84 276 ASP A O 1
ATOM 555 N N . ILE A 1 76 ? -11.941 8.483 102.738 1.00 21.98 277 ILE A N 1
ATOM 556 C CA . ILE A 1 76 ? -12.759 7.305 102.993 1.00 24.80 277 ILE A CA 1
ATOM 557 C C . ILE A 1 76 ? -12.869 7.115 104.498 1.00 28.48 277 ILE A C 1
ATOM 558 O O . ILE A 1 76 ? -11.850 7.030 105.196 1.00 26.28 277 ILE A O 1
ATOM 563 N N . ARG A 1 77 ? -14.104 7.053 104.998 1.00 30.01 278 ARG A N 1
ATOM 564 C CA . ARG A 1 77 ? -14.382 6.773 106.407 1.00 34.25 278 ARG A CA 1
ATOM 565 C C . ARG A 1 77 ? -13.737 7.817 107.320 1.00 39.75 278 ARG A C 1
ATOM 566 O O . ARG A 1 77 ? -12.882 7.516 108.156 1.00 40.25 278 ARG A O 1
ATOM 574 N N . THR A 1 78 ? -14.163 9.066 107.138 1.00 43.41 279 THR A N 1
ATOM 575 C CA . THR A 1 78 ? -13.791 10.110 108.085 1.00 46.95 279 THR A CA 1
ATOM 576 C C . THR A 1 78 ? -14.489 9.894 109.422 1.00 50.65 279 THR A C 1
ATOM 577 O O . THR A 1 78 ? -13.857 9.955 110.483 1.00 52.80 279 THR A O 1
ATOM 581 N N . GLU A 1 79 ? -15.793 9.631 109.388 1.00 51.27 280 GLU A N 1
ATOM 582 C CA . GLU A 1 79 ? -16.560 9.252 110.563 1.00 55.12 280 GLU A CA 1
ATOM 583 C C . GLU A 1 79 ? -17.109 7.846 110.367 1.00 57.58 280 GLU A C 1
ATOM 584 O O . GLU A 1 79 ? -17.384 7.422 109.240 1.00 57.09 280 GLU A O 1
ATOM 586 N N . THR A 1 80 ? -17.263 7.120 111.471 1.00 59.99 281 THR A N 1
ATOM 587 C CA . THR A 1 80 ? -17.675 5.725 111.427 1.00 59.82 281 THR A CA 1
ATOM 588 C C . THR A 1 80 ? -18.871 5.504 112.344 1.00 62.59 281 THR A C 1
ATOM 589 O O . THR A 1 80 ? -19.232 6.360 113.156 1.00 64.01 281 THR A O 1
ATOM 593 N N . MET A 1 81 ? -19.484 4.332 112.189 1.00 62.76 282 MET A N 1
ATOM 594 C CA . MET A 1 81 ? -20.617 3.894 113.004 1.00 64.95 282 MET A CA 1
ATOM 595 C C . MET A 1 81 ? -21.834 4.807 112.860 1.00 67.65 282 MET A C 1
ATOM 596 O O . MET A 1 81 ? -22.663 4.897 113.765 1.00 71.23 282 MET A O 1
ATOM 598 N N . SER A 1 82 ? -21.941 5.472 111.714 1.00 65.73 283 SER A N 1
ATOM 599 C CA . SER A 1 82 ? -23.084 6.333 111.434 1.00 65.80 283 SER A CA 1
ATOM 600 N N . SER B 1 4 ? 17.196 7.589 80.217 1.00 50.84 205 SER B N 1
ATOM 601 C CA . SER B 1 4 ? 16.080 8.406 79.752 1.00 51.30 205 SER B CA 1
ATOM 602 C C . SER B 1 4 ? 15.387 9.106 80.919 1.00 47.25 205 SER B C 1
ATOM 603 O O . SER B 1 4 ? 15.913 9.142 82.032 1.00 45.56 205 SER B O 1
ATOM 606 N N . ARG B 1 5 ? 14.206 9.661 80.659 1.00 45.61 206 ARG B N 1
ATOM 607 C CA . ARG B 1 5 ? 13.462 10.380 81.683 1.00 41.67 206 ARG B CA 1
ATOM 608 C C . ARG B 1 5 ? 11.973 10.123 81.497 1.00 40.48 206 ARG B C 1
ATOM 609 O O . ARG B 1 5 ? 11.529 9.649 80.448 1.00 42.98 206 ARG B O 1
ATOM 611 N N . LEU B 1 6 ? 11.208 10.444 82.535 1.00 36.56 207 LEU B N 1
ATOM 612 C CA . LEU B 1 6 ? 9.761 10.295 82.528 1.00 35.02 207 LEU B CA 1
ATOM 613 C C . LEU B 1 6 ? 9.089 11.639 82.278 1.00 34.83 207 LEU B C 1
ATOM 614 O O . LEU B 1 6 ? 9.628 12.696 82.614 1.00 35.25 207 LEU B O 1
ATOM 619 N N . ASP B 1 7 ? 7.901 11.586 81.683 1.00 36.23 208 ASP B N 1
ATOM 620 C CA . ASP B 1 7 ? 7.136 12.798 81.425 1.00 38.96 208 ASP B CA 1
ATOM 621 C C . ASP B 1 7 ? 6.661 13.408 82.740 1.00 35.56 208 ASP B C 1
ATOM 622 O O . ASP B 1 7 ? 6.255 12.696 83.662 1.00 31.94 208 ASP B O 1
ATOM 627 N N . ALA B 1 8 ? 6.719 14.743 82.822 1.00 33.33 209 ALA B N 1
ATOM 628 C CA . ALA B 1 8 ? 6.333 15.423 84.055 1.00 29.96 209 ALA B CA 1
ATOM 629 C C . ALA B 1 8 ? 4.855 15.232 84.370 1.00 27.53 209 ALA B C 1
ATOM 630 O O . ALA B 1 8 ? 4.473 15.192 85.546 1.00 25.80 209 ALA B O 1
ATOM 632 N N . LYS B 1 9 ? 4.012 15.114 83.339 1.00 26.57 210 LYS B N 1
ATOM 633 C CA . LYS B 1 9 ? 2.590 14.875 83.565 1.00 30.60 210 LYS B CA 1
ATOM 634 C C . LYS B 1 9 ? 2.359 13.563 84.307 1.00 29.59 210 LYS B C 1
ATOM 635 O O . LYS B 1 9 ? 1.494 13.483 85.186 1.00 31.08 210 LYS B O 1
ATOM 637 N N . LEU B 1 10 ? 3.126 12.523 83.969 1.00 27.72 211 LEU B N 1
ATOM 638 C CA . LEU B 1 10 ? 2.988 11.243 84.658 1.00 25.76 211 LEU B CA 1
ATOM 639 C C . LEU B 1 10 ? 3.548 11.316 86.075 1.00 22.80 211 LEU B C 1
ATOM 640 O O . LEU B 1 10 ? 2.914 10.846 87.027 1.00 20.66 211 LEU B O 1
ATOM 645 N N . VAL B 1 11 ? 4.734 11.910 86.231 1.00 25.23 212 VAL B N 1
ATOM 646 C CA . VAL B 1 11 ? 5.388 11.971 87.538 1.00 23.79 212 VAL B CA 1
ATOM 647 C C . VAL B 1 11 ? 4.508 12.696 88.550 1.00 22.04 212 VAL B C 1
ATOM 648 O O . VAL B 1 11 ? 4.445 12.314 89.725 1.00 21.51 212 VAL B O 1
ATOM 652 N N . HIS B 1 12 ? 3.804 13.741 88.111 1.00 24.14 213 HIS B N 1
ATOM 653 C CA . HIS B 1 12 ? 2.975 14.526 89.019 1.00 26.28 213 HIS B CA 1
ATOM 654 C C . HIS B 1 12 ? 1.737 13.777 89.495 1.00 25.35 213 HIS B C 1
ATOM 655 O O . HIS B 1 12 ? 1.122 14.204 90.478 1.00 27.57 213 HIS B O 1
ATOM 662 N N . THR B 1 13 ? 1.358 12.681 88.836 1.00 22.07 214 THR B N 1
ATOM 663 C CA . THR B 1 13 ? 0.218 11.889 89.282 1.00 22.87 214 THR B CA 1
ATOM 664 C C . THR B 1 13 ? 0.577 10.892 90.373 1.00 23.29 214 THR B C 1
ATOM 665 O O . THR B 1 13 ? -0.332 10.327 90.990 1.00 24.18 214 THR B O 1
ATOM 669 N N . LEU B 1 14 ? 1.866 10.657 90.615 1.00 23.04 215 LEU B N 1
ATOM 670 C CA . LEU B 1 14 ? 2.325 9.760 91.667 1.00 21.14 215 LEU B CA 1
ATOM 671 C C . LEU B 1 14 ? 1.754 10.196 93.011 1.00 21.51 215 LEU B C 1
ATOM 672 O O . LEU B 1 14 ? 1.561 11.397 93.245 1.00 17.83 215 LEU B O 1
ATOM 677 N N . PRO B 1 15 ? 1.468 9.260 93.915 1.00 21.27 216 PRO B N 1
ATOM 678 C CA . PRO B 1 15 ? 0.876 9.642 95.203 1.00 21.22 216 PRO B CA 1
ATOM 679 C C . PRO B 1 15 ? 1.823 10.499 96.027 1.00 20.41 216 PRO B C 1
ATOM 680 O O . PRO B 1 15 ? 3.041 10.303 96.021 1.00 15.70 216 PRO B O 1
ATOM 684 N N . CYS B 1 16 ? 1.248 11.465 96.731 1.00 20.71 217 CYS B N 1
ATOM 685 C CA . CYS B 1 16 ? 1.979 12.321 97.647 1.00 25.51 217 CYS B CA 1
ATOM 686 C C . CYS B 1 16 ? 1.333 12.257 99.024 1.00 24.81 217 CYS B C 1
ATOM 687 O O . CYS B 1 16 ? 0.208 11.778 99.190 1.00 25.83 217 CYS B O 1
ATOM 690 N N . PHE B 1 17 ? 2.075 12.732 100.019 1.00 23.83 218 PHE B N 1
ATOM 691 C CA . PHE B 1 17 ? 1.588 12.806 101.388 1.00 24.15 218 PHE B CA 1
ATOM 692 C C . PHE B 1 17 ? 2.455 13.804 102.144 1.00 29.90 218 PHE B C 1
ATOM 693 O O . PHE B 1 17 ? 3.485 14.262 101.646 1.00 30.77 218 PHE B O 1
ATOM 701 N N . THR B 1 18 ? 2.015 14.145 103.351 1.00 30.89 219 THR B N 1
ATOM 702 C CA . THR B 1 18 ? 2.692 15.123 104.193 1.00 33.20 219 THR B CA 1
ATOM 703 C C . THR B 1 18 ? 3.394 14.398 105.333 1.00 34.18 219 THR B C 1
ATOM 704 O O . THR B 1 18 ? 2.807 13.515 105.965 1.00 35.79 219 THR B O 1
ATOM 708 N N . PHE B 1 19 ? 4.649 14.765 105.592 1.00 33.95 220 PHE B N 1
ATOM 709 C CA . PHE B 1 19 ? 5.428 14.092 106.623 1.00 35.03 220 PHE B CA 1
ATOM 710 C C . PHE B 1 19 ? 4.991 14.546 108.009 1.00 38.20 220 PHE B C 1
ATOM 711 O O . PHE B 1 19 ? 4.923 15.747 108.290 1.00 38.47 220 PHE B O 1
ATOM 719 N N . THR B 1 20 ? 4.693 13.575 108.870 1.00 41.92 221 THR B N 1
ATOM 720 C CA . THR B 1 20 ? 4.484 13.820 110.290 1.00 48.83 221 THR B CA 1
ATOM 721 C C . THR B 1 20 ? 5.291 12.807 111.090 1.00 58.06 221 THR B C 1
ATOM 722 O O . THR B 1 20 ? 6.170 12.138 110.540 1.00 57.10 221 THR B O 1
ATOM 726 N N . ASP B 1 21 ? 5.000 12.677 112.385 1.00 67.23 222 ASP B N 1
ATOM 727 C CA . ASP B 1 21 ? 5.716 11.699 113.196 1.00 71.29 222 ASP B CA 1
ATOM 728 C C . ASP B 1 21 ? 5.323 10.271 112.836 1.00 66.17 222 ASP B C 1
ATOM 729 O O . ASP B 1 21 ? 6.128 9.349 113.002 1.00 64.76 222 ASP B O 1
ATOM 734 N N . SER B 1 22 ? 4.104 10.071 112.330 1.00 62.03 223 SER B N 1
ATOM 735 C CA . SER B 1 22 ? 3.630 8.734 111.994 1.00 60.27 223 SER B CA 1
ATOM 736 C C . SER B 1 22 ? 4.245 8.185 110.713 1.00 58.46 223 SER B C 1
ATOM 737 O O . SER B 1 22 ? 4.002 7.019 110.384 1.00 58.19 223 SER B O 1
ATOM 740 N N . ALA B 1 23 ? 5.028 8.984 109.987 1.00 55.83 224 ALA B N 1
ATOM 741 C CA . ALA B 1 23 ? 5.646 8.540 108.745 1.00 52.41 224 ALA B CA 1
ATOM 742 C C . ALA B 1 23 ? 7.014 7.904 108.951 1.00 50.88 224 ALA B C 1
ATOM 743 O O . ALA B 1 23 ? 7.603 7.415 107.981 1.00 49.14 224 ALA B O 1
ATOM 745 N N . HIS B 1 24 ? 7.526 7.891 110.185 1.00 52.11 225 HIS B N 1
ATOM 746 C CA . HIS B 1 24 ? 8.866 7.368 110.434 1.00 54.57 225 HIS B CA 1
ATOM 747 C C . HIS B 1 24 ? 8.969 5.882 110.121 1.00 56.42 225 HIS B C 1
ATOM 748 O O . HIS B 1 24 ? 10.018 5.417 109.660 1.00 57.72 225 HIS B O 1
ATOM 755 N N . HIS B 1 25 ? 7.900 5.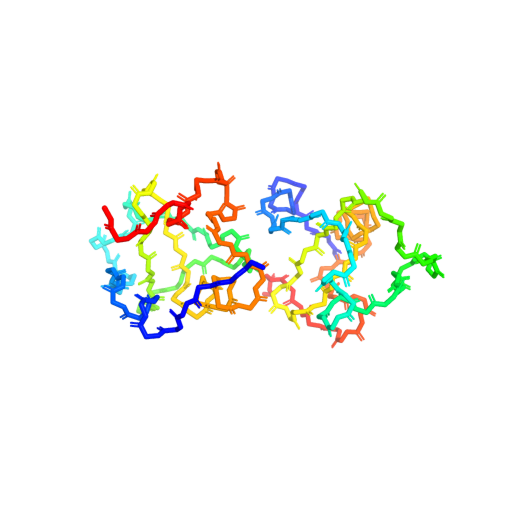120 110.364 1.00 57.88 226 HIS B N 1
ATOM 756 C CA . HIS B 1 25 ? 7.965 3.678 110.153 1.00 59.71 226 HIS B CA 1
ATOM 757 C C . HIS B 1 25 ? 8.110 3.333 108.676 1.00 54.78 226 HIS B C 1
ATOM 758 O O . HIS B 1 25 ? 8.895 2.448 108.314 1.00 54.06 226 HIS B O 1
ATOM 765 N N . LYS B 1 26 ? 7.366 4.017 107.809 1.00 50.01 227 LYS B N 1
ATOM 766 C CA . LYS B 1 26 ? 7.334 3.670 106.394 1.00 47.35 227 LYS B CA 1
ATOM 767 C C . LYS B 1 26 ? 8.317 4.487 105.565 1.00 40.72 227 LYS B C 1
ATOM 768 O O . LYS B 1 26 ? 9.012 3.931 104.707 1.00 40.17 227 LYS B O 1
ATOM 774 N N . ALA B 1 27 ? 8.388 5.795 105.797 1.00 36.23 228 ALA B N 1
ATOM 775 C CA . ALA B 1 27 ? 9.267 6.662 105.026 1.00 33.88 228 ALA B CA 1
ATOM 776 C C . ALA B 1 27 ? 10.669 6.771 105.610 1.00 37.43 228 ALA B C 1
ATOM 777 O O . ALA B 1 27 ? 11.578 7.240 104.916 1.00 39.83 228 ALA B O 1
ATOM 779 N N . GLY B 1 28 ? 10.871 6.347 106.854 1.00 36.51 229 GLY B N 1
ATOM 780 C CA . GLY B 1 28 ? 12.172 6.553 107.448 1.00 34.43 229 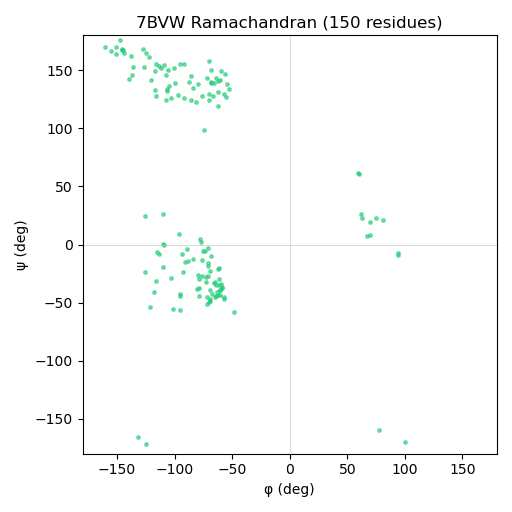GLY B CA 1
ATOM 781 C C . GLY B 1 28 ? 12.340 7.997 107.893 1.00 32.48 229 GLY B C 1
ATOM 782 O O . GLY B 1 28 ? 11.375 8.743 108.084 1.00 31.79 229 GLY B O 1
ATOM 783 N N . GLU B 1 29 ? 13.604 8.392 108.047 1.00 31.58 230 GLU B N 1
ATOM 784 C CA . GLU B 1 29 ? 13.932 9.715 108.556 1.00 35.21 230 GLU B CA 1
ATOM 785 C C . GLU B 1 29 ? 14.534 10.649 107.518 1.00 31.69 230 GLU B C 1
ATOM 786 O O . GLU B 1 29 ? 14.508 11.867 107.724 1.00 29.84 230 GLU B O 1
ATOM 792 N N . THR B 1 30 ? 15.062 10.123 106.415 1.00 29.43 231 THR B N 1
ATOM 793 C CA . THR B 1 30 ? 15.919 10.908 105.540 1.00 25.92 231 THR B CA 1
ATOM 794 C C . THR B 1 30 ? 15.572 10.649 104.081 1.00 21.49 231 THR B C 1
ATOM 795 O O . THR B 1 30 ? 15.183 9.538 103.707 1.00 19.64 231 THR B O 1
ATOM 799 N N . CYS B 1 31 ? 15.700 11.697 103.266 1.00 20.61 232 CYS B N 1
ATOM 800 C CA . CYS B 1 31 ? 15.537 11.588 101.823 1.00 19.14 232 CYS B CA 1
ATOM 801 C C . CYS B 1 31 ? 16.865 11.159 101.211 1.00 20.20 232 CYS B C 1
ATOM 802 O O . CYS B 1 31 ? 17.885 11.821 101.413 1.00 18.82 232 CYS B O 1
ATOM 805 N N . ALA B 1 32 ? 16.853 10.056 100.463 1.00 20.24 233 ALA B N 1
ATOM 806 C CA . ALA B 1 32 ? 18.101 9.514 99.932 1.00 20.21 233 ALA B CA 1
ATOM 807 C C . ALA B 1 32 ? 18.703 10.406 98.854 1.00 20.12 233 ALA B C 1
ATOM 808 O O . ALA B 1 32 ? 19.915 10.348 98.610 1.00 20.49 233 ALA B O 1
ATOM 810 N N . ILE B 1 33 ? 17.886 11.241 98.210 1.00 16.91 234 ILE B N 1
ATOM 811 C CA . ILE B 1 33 ? 18.373 12.044 97.092 1.00 14.75 234 ILE B CA 1
ATOM 812 C C . ILE B 1 33 ? 19.148 13.264 97.584 1.00 19.05 234 ILE B C 1
ATOM 813 O O . ILE B 1 33 ? 20.163 13.647 96.990 1.00 18.55 234 ILE B O 1
ATOM 818 N N . CYS B 1 34 ? 18.703 13.885 98.680 1.00 22.56 235 CYS B N 1
ATOM 819 C CA . CYS B 1 34 ? 19.361 15.072 99.205 1.00 21.38 235 CYS B CA 1
ATOM 820 C C . CYS B 1 34 ? 19.976 14.884 100.584 1.00 21.07 235 CYS B C 1
ATOM 821 O O . CYS B 1 34 ? 20.645 15.805 101.065 1.00 23.19 235 CYS B O 1
ATOM 824 N N . LEU B 1 35 ? 19.762 13.739 101.233 1.00 18.19 236 LEU B N 1
ATOM 825 C CA . LEU B 1 35 ? 20.348 13.375 102.524 1.00 19.34 236 LEU B CA 1
ATOM 826 C C . LEU B 1 35 ? 19.847 14.223 103.684 1.00 19.43 236 LEU B C 1
ATOM 827 O O . LEU B 1 35 ? 20.356 14.084 104.804 1.00 19.52 236 LEU B O 1
ATOM 832 N N . GLU B 1 36 ? 18.860 15.084 103.466 1.00 21.85 237 GLU B N 1
ATOM 833 C CA . GLU B 1 36 ? 18.294 15.881 104.543 1.00 25.27 237 GLU B CA 1
ATOM 834 C C . GLU B 1 36 ? 17.203 15.094 105.258 1.00 25.69 237 GLU B C 1
ATOM 835 O O . GLU B 1 36 ? 16.472 14.317 104.638 1.00 18.61 237 GLU B O 1
ATOM 841 N N . ASP B 1 37 ? 17.103 15.297 106.569 1.00 24.30 238 ASP B N 1
ATOM 842 C CA . ASP B 1 37 ? 16.038 14.669 107.337 1.00 21.90 238 ASP B CA 1
ATOM 843 C C . ASP B 1 37 ? 14.702 15.322 107.011 1.00 23.18 238 ASP B C 1
ATOM 844 O O . ASP B 1 37 ? 14.624 16.533 106.788 1.00 23.92 238 ASP B O 1
ATOM 849 N N . TYR B 1 38 ? 13.643 14.514 106.977 1.00 21.75 239 TYR B N 1
ATOM 850 C CA . TYR B 1 38 ? 12.319 15.062 106.718 1.00 21.19 239 TYR B CA 1
ATOM 851 C C . TYR B 1 38 ? 11.891 15.975 107.858 1.00 25.57 239 TYR B C 1
ATOM 852 O O . TYR B 1 38 ? 12.121 15.684 109.035 1.00 24.73 239 TYR B O 1
ATOM 861 N N . ARG B 1 39 ? 11.271 17.091 107.496 1.00 26.62 240 ARG B N 1
ATOM 862 C CA . ARG B 1 39 ? 10.737 18.047 108.450 1.00 29.22 240 ARG B CA 1
ATOM 863 C C . ARG B 1 39 ? 9.219 17.941 108.492 1.00 27.98 240 ARG B C 1
ATOM 864 O O 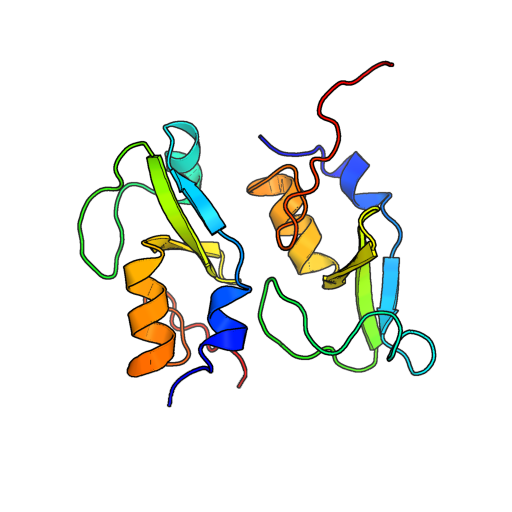. ARG B 1 39 ? 8.577 17.592 107.497 1.00 24.91 240 ARG B O 1
ATOM 872 N N . PHE B 1 40 ? 8.655 18.241 109.662 1.00 28.99 241 PHE B N 1
ATOM 873 C CA . PHE B 1 40 ? 7.209 18.238 109.833 1.00 31.91 241 PHE B CA 1
ATOM 874 C C . PHE B 1 40 ? 6.549 19.162 108.817 1.00 32.22 241 PHE B C 1
ATOM 875 O O . PHE B 1 40 ? 6.927 20.328 108.682 1.00 34.74 241 PHE B O 1
ATOM 883 N N . GLY B 1 41 ? 5.573 18.626 108.085 1.00 28.68 242 GLY B N 1
ATOM 884 C CA . GLY B 1 41 ? 4.842 19.393 107.102 1.00 29.53 242 GLY B CA 1
ATOM 885 C C . GLY B 1 41 ? 5.368 19.301 105.684 1.00 29.59 242 GLY B C 1
ATOM 886 O O . GLY B 1 41 ? 4.700 19.789 104.762 1.00 29.02 242 GLY B O 1
ATOM 887 N N . GLU B 1 42 ? 6.537 18.697 105.475 1.00 25.25 243 GLU B N 1
ATOM 888 C CA . GLU B 1 42 ? 7.089 18.595 104.133 1.00 23.73 243 GLU B CA 1
ATOM 889 C C . GLU B 1 42 ? 6.251 17.658 103.271 1.00 22.89 243 GLU B C 1
ATOM 890 O O . GLU B 1 42 ? 5.631 16.709 103.759 1.00 20.65 243 GLU B O 1
ATOM 896 N N . SER B 1 43 ? 6.240 17.938 101.972 1.00 23.38 244 SER B N 1
ATOM 897 C CA . SER B 1 43 ? 5.510 17.129 101.006 1.00 26.60 244 SER B CA 1
ATOM 898 C C . SER B 1 43 ? 6.421 16.041 100.449 1.00 24.29 244 SER B C 1
ATOM 899 O O . SER B 1 43 ? 7.519 16.330 99.962 1.00 16.00 244 SER B O 1
ATOM 902 N N . LEU B 1 44 ? 5.968 14.792 100.530 1.00 18.42 245 LEU B N 1
ATOM 903 C CA . LEU B 1 44 ? 6.728 13.650 100.044 1.00 19.04 245 LEU B CA 1
ATOM 904 C C . LEU B 1 44 ? 5.985 12.977 98.897 1.00 18.98 245 LEU B C 1
ATOM 905 O O . LEU B 1 44 ? 4.760 13.080 98.784 1.00 16.27 245 LEU B O 1
ATOM 910 N N . ARG B 1 45 ? 6.744 12.281 98.052 1.00 15.75 246 ARG B N 1
ATOM 911 C CA . ARG B 1 45 ? 6.218 11.535 96.917 1.00 17.87 246 ARG B CA 1
ATOM 912 C C . ARG B 1 45 ? 6.589 10.066 97.069 1.00 19.81 246 ARG B C 1
ATOM 913 O O . ARG B 1 45 ? 7.700 9.742 97.500 1.00 23.37 246 ARG B O 1
ATOM 921 N N . LEU B 1 46 ? 5.666 9.177 96.704 1.00 18.07 247 LEU B N 1
ATOM 922 C CA . LEU B 1 46 ? 5.825 7.745 96.928 1.00 19.26 247 LEU B CA 1
ATOM 923 C C . LEU B 1 46 ? 5.884 7.002 95.600 1.00 18.70 247 LEU B C 1
ATOM 924 O O . LEU B 1 46 ? 5.000 7.162 94.752 1.00 19.36 247 LEU B O 1
ATOM 929 N N . LEU B 1 47 ? 6.921 6.177 95.434 1.00 18.12 248 LEU B N 1
ATOM 930 C CA . LEU B 1 47 ? 7.116 5.327 94.270 1.00 17.64 248 LEU B CA 1
ATOM 931 C C . LEU B 1 47 ? 6.489 3.958 94.500 1.00 16.47 248 LEU B C 1
ATOM 932 O O . LEU B 1 47 ? 6.322 3.526 95.644 1.00 15.19 248 LEU B O 1
ATOM 937 N N . PRO B 1 48 ? 6.123 3.245 93.429 1.00 16.03 249 PRO B N 1
ATOM 938 C CA . PRO B 1 48 ? 5.470 1.935 93.608 1.00 18.12 249 PRO B CA 1
ATOM 939 C C . PRO B 1 48 ? 6.331 0.909 94.326 1.00 20.93 249 PRO B C 1
ATOM 940 O O . PRO B 1 48 ? 5.787 -0.064 94.865 1.00 21.41 249 PRO B O 1
ATOM 944 N N . CYS B 1 49 ? 7.651 1.091 94.355 1.00 15.55 250 CYS B N 1
ATOM 945 C CA . CYS B 1 49 ? 8.539 0.200 95.091 1.00 16.68 250 CYS B CA 1
ATOM 946 C C . CYS B 1 49 ? 8.528 0.465 96.592 1.00 17.75 250 CYS B C 1
ATOM 947 O O . CYS B 1 49 ? 9.316 -0.156 97.317 1.00 15.38 250 CYS B O 1
ATOM 950 N N . GLN B 1 50 ? 7.672 1.380 97.059 1.00 14.47 251 GLN B N 1
ATOM 951 C CA . GLN B 1 50 ? 7.457 1.716 98.469 1.00 18.50 251 GLN B CA 1
ATOM 952 C C . GLN B 1 50 ? 8.582 2.554 99.065 1.00 17.62 251 GLN B C 1
ATOM 953 O O . GLN B 1 50 ? 8.760 2.562 100.286 1.00 19.50 251 GLN B O 1
ATOM 959 N N . HIS B 1 51 ? 9.346 3.266 98.242 1.00 18.06 252 HIS B N 1
ATOM 960 C CA . HIS B 1 51 ? 10.352 4.207 98.720 1.00 18.69 252 HIS B CA 1
ATOM 961 C C . HIS B 1 51 ? 9.852 5.626 98.498 1.00 16.19 252 HIS B C 1
ATOM 962 O O . HIS B 1 51 ? 9.382 5.955 97.403 1.00 14.32 252 HIS B O 1
ATOM 969 N N . ALA B 1 52 ? 9.951 6.458 99.531 1.00 19.14 253 ALA B N 1
ATOM 970 C CA . ALA B 1 52 ? 9.474 7.830 99.474 1.00 19.40 253 ALA B CA 1
ATOM 971 C C . ALA B 1 52 ? 10.646 8.803 99.452 1.00 19.40 253 ALA B C 1
ATOM 972 O O . ALA B 1 52 ? 11.749 8.499 99.915 1.00 16.82 253 ALA B O 1
ATOM 974 N N . PHE B 1 53 ? 10.389 9.978 98.882 1.00 17.34 254 PHE B N 1
ATOM 975 C CA . PHE B 1 53 ? 11.388 11.029 98.770 1.00 15.86 254 PHE B CA 1
ATOM 976 C C . PHE B 1 53 ? 10.679 12.368 98.899 1.00 16.83 254 PHE B C 1
ATOM 977 O O . PHE B 1 53 ? 9.449 12.446 98.841 1.00 16.16 254 PHE B O 1
ATOM 985 N N . HIS B 1 54 ? 11.468 13.423 99.089 1.00 14.18 255 HIS B N 1
ATOM 986 C CA . HIS B 1 54 ? 10.943 14.771 98.931 1.00 15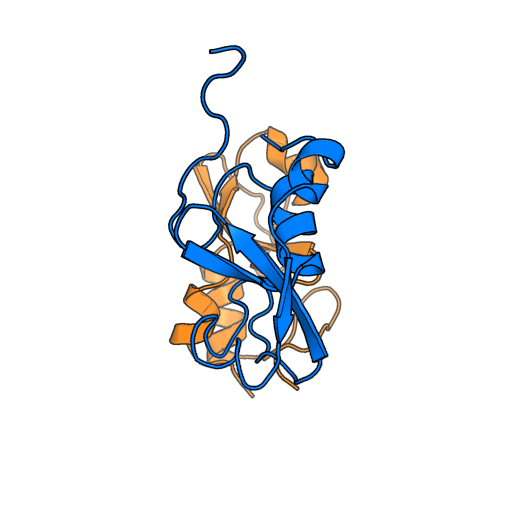.68 255 HIS B CA 1
ATOM 987 C C . HIS B 1 54 ? 10.316 14.907 97.550 1.00 17.18 255 HIS B C 1
ATOM 988 O O . HIS B 1 54 ? 10.850 14.400 96.558 1.00 16.06 255 HIS B O 1
ATOM 995 N N . LEU B 1 55 ? 9.157 15.569 97.492 1.00 16.29 256 LEU B N 1
ATOM 996 C CA . LEU B 1 55 ? 8.468 15.728 96.215 1.00 17.09 256 LEU B CA 1
ATOM 997 C C . LEU B 1 55 ? 9.368 16.416 95.198 1.00 17.61 256 LEU B C 1
ATOM 998 O O . LEU B 1 55 ? 9.476 15.975 94.050 1.00 19.96 256 LEU B O 1
ATOM 1003 N N . ASN B 1 56 ? 10.041 17.491 95.613 1.00 15.92 257 ASN B N 1
ATOM 1004 C CA . ASN B 1 56 ? 10.959 18.186 94.718 1.00 16.90 257 ASN B CA 1
ATOM 1005 C C . ASN B 1 56 ? 12.083 17.268 94.252 1.00 19.77 257 ASN B C 1
ATOM 1006 O O . ASN B 1 56 ? 12.485 17.313 93.084 1.00 20.96 257 ASN B O 1
ATOM 1011 N N . CYS B 1 57 ? 12.589 16.417 95.147 1.00 20.74 258 CYS B N 1
ATOM 1012 C CA . CYS B 1 57 ? 13.791 15.647 94.837 1.00 17.03 258 CYS B CA 1
ATOM 1013 C C . CYS B 1 57 ? 13.510 14.559 93.808 1.00 17.82 258 CYS B C 1
ATOM 1014 O O . CYS B 1 57 ? 14.213 14.454 92.794 1.00 15.10 258 CYS B O 1
ATOM 1017 N N . ILE B 1 58 ? 12.486 13.737 94.049 1.00 18.55 259 ILE B N 1
ATOM 1018 C CA . ILE B 1 58 ? 12.203 12.640 93.131 1.00 16.13 259 ILE B CA 1
ATOM 1019 C C . ILE B 1 58 ? 11.601 13.157 91.830 1.00 18.31 259 ILE B C 1
ATOM 1020 O O . ILE B 1 58 ? 11.763 12.533 90.773 1.00 22.96 259 ILE B O 1
ATOM 1025 N N . ASP B 1 59 ? 10.904 14.298 91.873 1.00 18.74 260 ASP B N 1
ATOM 1026 C CA . ASP B 1 59 ? 10.413 14.901 90.637 1.00 19.19 260 ASP B CA 1
ATOM 1027 C C . ASP B 1 59 ? 11.567 15.309 89.734 1.00 17.58 260 ASP B C 1
ATOM 1028 O O . ASP B 1 59 ? 11.511 15.115 88.516 1.00 18.65 260 ASP B O 1
ATOM 1033 N N . SER B 1 60 ? 12.628 15.868 90.313 1.00 17.75 261 SER B N 1
ATOM 1034 C CA . SER B 1 60 ? 13.778 16.264 89.508 1.00 21.81 261 SER B CA 1
ATOM 1035 C C . SER B 1 60 ? 14.516 15.048 88.964 1.00 18.76 261 SER B C 1
ATOM 1036 O O . SER B 1 60 ? 14.965 15.052 87.811 1.00 19.50 261 SER B O 1
ATOM 1039 N N . TRP B 1 61 ? 14.641 13.995 89.775 1.00 14.38 262 TRP B N 1
ATOM 1040 C CA . TRP B 1 61 ? 15.341 12.790 89.338 1.00 15.35 262 TRP B CA 1
ATOM 1041 C C . TRP B 1 61 ? 14.619 12.124 88.174 1.00 16.60 262 TRP B C 1
ATOM 1042 O O . TRP B 1 61 ? 15.246 11.707 87.194 1.00 18.24 262 TRP B O 1
ATOM 1053 N N . LEU B 1 62 ? 13.292 12.019 88.263 1.00 16.70 263 LEU B N 1
ATOM 1054 C CA . LEU B 1 62 ? 12.543 11.274 87.259 1.00 17.45 263 LEU B CA 1
ATOM 1055 C C . LEU B 1 62 ? 12.330 12.072 85.979 1.00 21.79 263 LEU B C 1
ATOM 1056 O O . LEU B 1 62 ? 12.239 11.480 84.898 1.00 27.00 263 LEU B O 1
ATOM 1061 N N . THR B 1 63 ? 12.246 13.398 86.069 1.00 18.47 264 THR B N 1
ATOM 1062 C CA . THR B 1 63 ? 11.995 14.212 84.886 1.00 22.42 264 THR B CA 1
ATOM 1063 C C . THR B 1 63 ? 13.267 14.664 84.183 1.00 26.22 264 THR B C 1
ATOM 1064 O O . THR B 1 63 ? 13.192 15.113 83.035 1.00 30.86 264 THR B O 1
ATOM 1068 N N . LYS B 1 64 ? 14.427 14.557 84.832 1.00 25.24 265 LYS B N 1
ATOM 1069 C CA . LYS B 1 64 ? 15.673 15.045 84.258 1.00 28.67 265 LYS B CA 1
ATOM 1070 C C . LYS B 1 64 ? 16.789 14.015 84.191 1.00 28.47 265 LYS B C 1
ATOM 1071 O O . LYS B 1 64 ? 17.687 14.172 83.355 1.00 29.40 265 LYS B O 1
ATOM 1077 N N . TRP B 1 65 ? 16.769 12.976 85.025 1.00 26.33 266 TRP B N 1
ATOM 1078 C CA . TRP B 1 65 ? 17.927 12.101 85.161 1.00 27.13 266 TRP B CA 1
ATOM 1079 C C . TRP B 1 65 ? 17.635 10.646 84.830 1.00 28.08 266 TRP B C 1
ATOM 1080 O O . TRP B 1 65 ? 18.339 10.058 84.002 1.00 31.00 266 TRP B O 1
ATOM 1091 N N . GLY B 1 66 ? 16.629 10.036 85.452 1.00 25.09 267 GLY B N 1
ATOM 1092 C CA . GLY B 1 66 ? 16.403 8.620 85.220 1.00 25.53 267 GLY B CA 1
ATOM 1093 C C . GLY B 1 66 ? 14.950 8.230 85.370 1.00 25.75 267 GLY B C 1
ATOM 1094 O O . GLY B 1 66 ? 14.117 9.006 85.842 1.00 25.04 267 GLY B O 1
ATOM 1095 N N . THR B 1 67 ? 14.658 6.995 84.958 1.00 28.90 268 THR B N 1
ATOM 1096 C CA . THR B 1 67 ? 13.314 6.433 85.025 1.00 30.60 268 THR B CA 1
ATOM 1097 C C . THR B 1 67 ? 13.206 5.331 86.073 1.00 29.24 268 THR B C 1
ATOM 1098 O O . THR B 1 67 ? 12.361 4.441 85.959 1.00 35.18 268 THR B O 1
ATOM 1102 N N . SER B 1 68 ? 14.055 5.372 87.095 1.00 24.97 269 SER B N 1
ATOM 1103 C CA . SER B 1 68 ? 14.090 4.320 88.098 1.00 28.87 269 SER B CA 1
ATOM 1104 C C . SER B 1 68 ? 14.224 4.930 89.485 1.00 28.66 269 SER B C 1
ATOM 1105 O O . SER B 1 68 ? 14.604 6.093 89.644 1.00 31.75 269 SER B O 1
ATOM 1108 N N . CYS B 1 69 ? 13.908 4.121 90.491 1.00 25.19 270 CYS B N 1
ATOM 1109 C CA . CYS B 1 69 ? 14.072 4.548 91.875 1.00 21.34 270 CYS B CA 1
ATOM 1110 C C . CYS B 1 69 ? 15.555 4.647 92.207 1.00 21.24 270 CYS B C 1
ATOM 1111 O O . CYS B 1 69 ? 16.308 3.701 91.947 1.00 23.22 270 CYS B O 1
ATOM 1114 N N . PRO B 1 70 ? 16.017 5.765 92.773 1.00 23.29 271 PRO B N 1
ATOM 1115 C CA . PRO B 1 70 ? 17.446 5.887 93.103 1.00 21.69 271 PRO B CA 1
ATOM 1116 C C . PRO B 1 70 ? 17.897 4.963 94.223 1.00 26.67 271 PRO B C 1
ATOM 1117 O O . PRO B 1 70 ? 19.109 4.851 94.450 1.00 28.32 271 PRO B O 1
ATOM 1121 N N . VAL B 1 71 ? 16.973 4.302 94.921 1.00 26.40 272 VAL B N 1
ATOM 1122 C CA . VAL B 1 71 ? 1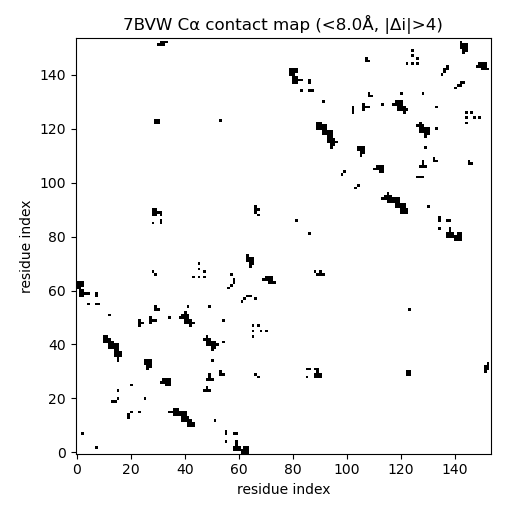7.310 3.470 96.070 1.00 25.19 272 VAL B CA 1
ATOM 1123 C C . VAL B 1 71 ? 17.454 2.014 95.646 1.00 24.61 272 VAL B C 1
ATOM 1124 O O . VAL B 1 71 ? 18.502 1.397 95.864 1.00 27.28 272 VAL B O 1
ATOM 1128 N N . CYS B 1 72 ? 16.406 1.455 95.039 1.00 22.76 273 CYS B N 1
ATOM 1129 C CA . CYS B 1 72 ? 16.355 0.028 94.748 1.00 22.76 273 CYS B CA 1
ATOM 1130 C C . CYS B 1 72 ? 16.450 -0.303 93.265 1.00 22.75 273 CYS B C 1
ATOM 1131 O O . CYS B 1 72 ? 16.395 -1.486 92.912 1.00 24.65 273 CYS B O 1
ATOM 1134 N N . LYS B 1 73 ? 16.575 0.700 92.393 1.00 21.90 274 LYS B N 1
ATOM 1135 C CA . LYS B 1 73 ? 16.778 0.526 90.955 1.00 22.92 274 LYS B CA 1
ATOM 1136 C C . LYS B 1 73 ? 15.552 -0.029 90.235 1.00 22.76 274 LYS B C 1
ATOM 1137 O O . LYS B 1 73 ? 15.674 -0.547 89.122 1.00 22.65 274 LYS B O 1
ATOM 1143 N N . HIS B 1 74 ? 14.365 0.068 90.833 1.00 24.38 275 HIS B N 1
ATOM 1144 C CA . HIS B 1 74 ? 13.155 -0.387 90.155 1.00 24.05 275 HIS B CA 1
ATOM 1145 C C . HIS B 1 74 ? 12.822 0.539 88.993 1.00 23.62 275 HIS B C 1
ATOM 1146 O O . HIS B 1 74 ? 12.674 1.750 89.173 1.00 23.21 275 HIS B O 1
ATOM 1153 N N . ASP B 1 75 ? 12.697 -0.036 87.801 1.00 25.93 276 ASP B N 1
ATOM 1154 C CA . ASP B 1 75 ? 12.459 0.735 86.590 1.00 28.35 276 ASP B CA 1
ATOM 1155 C C . ASP B 1 75 ? 10.972 1.025 86.435 1.00 28.53 276 ASP B C 1
ATOM 1156 O O . ASP B 1 75 ? 10.136 0.135 86.610 1.00 29.55 276 ASP B O 1
ATOM 1161 N N . ILE B 1 76 ? 10.648 2.272 86.105 1.00 28.10 277 ILE B N 1
ATOM 1162 C CA . ILE B 1 76 ? 9.273 2.700 85.880 1.00 29.00 277 ILE B CA 1
ATOM 1163 C C . ILE B 1 76 ? 9.047 2.808 84.377 1.00 32.49 277 ILE B C 1
ATOM 1164 O O . ILE B 1 76 ? 9.807 3.487 83.675 1.00 30.79 277 ILE B O 1
ATOM 1169 N N . ARG B 1 77 ? 8.008 2.124 83.887 1.00 32.58 278 ARG B N 1
ATOM 1170 C CA . ARG B 1 77 ? 7.610 2.161 82.482 1.00 34.50 278 ARG B CA 1
ATOM 1171 C C . ARG B 1 77 ? 8.714 1.667 81.553 1.00 36.48 278 ARG B C 1
ATOM 1172 O O . ARG B 1 77 ? 9.181 2.401 80.674 1.00 37.81 278 ARG B O 1
ATOM 1180 N N . THR B 1 78 ? 9.123 0.417 81.732 1.00 37.28 279 THR B N 1
ATOM 1181 C CA . THR B 1 78 ? 10.114 -0.195 80.857 1.00 39.34 279 THR B CA 1
ATOM 1182 C C . THR B 1 78 ? 9.456 -0.729 79.591 1.00 41.73 279 THR B C 1
ATOM 1183 O O . THR B 1 78 ? 10.130 -1.017 78.602 1.00 45.79 279 THR B O 1
#